Protein AF-A0A2G9NJS7-F1 (afdb_monomer)

Solvent-accessible surface area (backbone atoms only — not comparable to full-atom values): 5698 Å² total; per-residue (Å²): 132,55,72,66,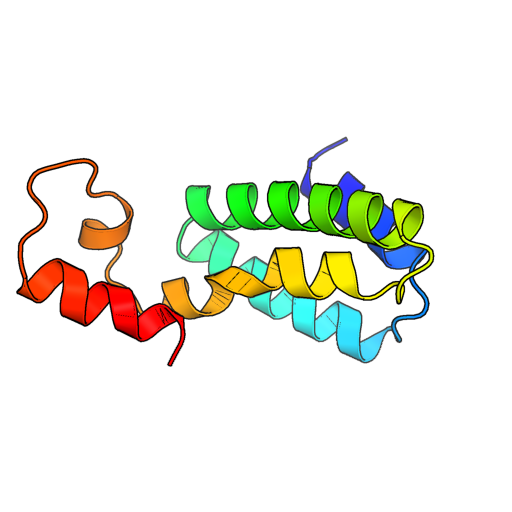56,54,49,52,56,61,50,69,78,25,95,63,55,68,70,62,49,54,51,51,52,54,53,46,50,54,32,40,76,67,39,52,71,60,34,56,48,20,51,54,41,9,55,52,30,32,54,54,20,56,76,68,76,46,66,72,54,36,21,60,52,29,46,49,67,63,60,38,46,73,78,44,59,60,77,64,72,72,50,88,70,89,79,49,74,65,55,51,59,55,56,59,52,29,84,107

Radius of gyration: 14.68 Å; Cα contacts (8 Å, |Δi|>4): 106; chains: 1; bounding box: 40×26×37 Å

pLDDT: mean 90.66, std 8.65, range [57.97, 98.19]

Structure (mmCIF, N/CA/C/O backbone):
data_AF-A0A2G9NJS7-F1
#
_entry.id   AF-A0A2G9NJS7-F1
#
loop_
_atom_site.group_PDB
_atom_site.id
_atom_site.type_symbol
_atom_site.label_atom_id
_atom_site.label_alt_id
_atom_site.label_comp_id
_atom_site.label_asym_id
_atom_site.label_entity_id
_atom_site.label_seq_id
_atom_site.pdbx_PDB_ins_code
_atom_site.Cartn_x
_atom_site.Cartn_y
_atom_site.Cartn_z
_atom_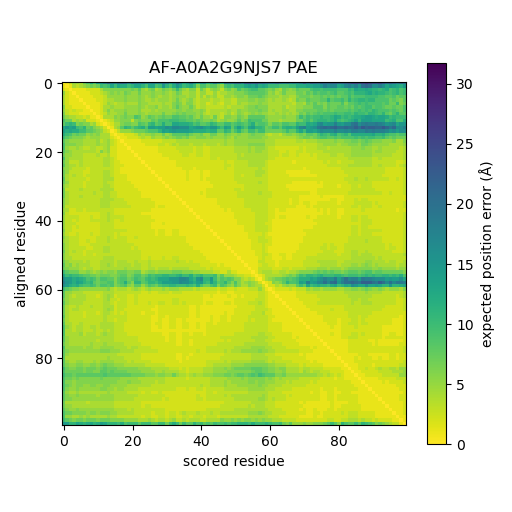site.occupancy
_atom_site.B_iso_or_equiv
_atom_site.auth_seq_id
_atom_site.auth_comp_id
_atom_site.auth_asym_id
_atom_site.auth_atom_id
_atom_site.pdbx_PDB_model_num
ATOM 1 N N . MET A 1 1 ? 21.246 -2.019 2.010 1.00 57.97 1 MET A N 1
ATOM 2 C CA . MET A 1 1 ? 20.364 -1.258 1.112 1.00 57.97 1 MET A CA 1
ATOM 3 C C . MET A 1 1 ? 18.976 -1.340 1.706 1.00 57.97 1 MET A C 1
ATOM 5 O O . MET A 1 1 ? 18.523 -2.451 1.978 1.00 57.97 1 MET A O 1
ATOM 9 N N . GLU A 1 2 ? 18.370 -0.205 2.027 1.00 81.25 2 GLU A N 1
ATOM 10 C CA . GLU A 1 2 ? 17.021 -0.171 2.600 1.00 81.25 2 GLU A CA 1
ATOM 11 C C . GLU A 1 2 ? 15.998 -0.699 1.582 1.00 81.25 2 GLU A C 1
ATOM 13 O O . GLU A 1 2 ? 16.190 -0.581 0.370 1.00 81.25 2 GLU A O 1
ATOM 18 N N . LEU A 1 3 ? 14.886 -1.282 2.046 1.00 77.06 3 LEU A N 1
ATOM 19 C CA . LEU A 1 3 ? 13.857 -1.851 1.160 1.00 77.06 3 LEU A CA 1
ATOM 20 C C . LEU A 1 3 ? 13.346 -0.820 0.134 1.00 77.06 3 LEU A C 1
ATOM 22 O O . LEU A 1 3 ? 13.109 -1.155 -1.025 1.00 77.06 3 LEU A O 1
ATOM 26 N N . LYS A 1 4 ? 13.260 0.449 0.542 1.00 76.88 4 LYS A N 1
ATOM 27 C CA . LYS A 1 4 ? 12.897 1.594 -0.302 1.00 76.88 4 LYS A CA 1
ATOM 28 C C . LYS A 1 4 ? 13.877 1.822 -1.457 1.00 76.88 4 LYS A C 1
ATOM 30 O O . LYS A 1 4 ? 13.452 2.096 -2.576 1.00 76.88 4 LYS A O 1
ATOM 35 N N . GLU A 1 5 ? 15.176 1.671 -1.217 1.00 81.81 5 GLU A N 1
ATOM 36 C CA . GLU A 1 5 ? 16.226 1.819 -2.235 1.00 81.81 5 GLU A CA 1
ATOM 37 C C . GLU A 1 5 ? 16.193 0.670 -3.256 1.00 81.81 5 GLU A C 1
ATOM 39 O O . GLU A 1 5 ? 16.340 0.901 -4.459 1.00 81.81 5 GLU A O 1
ATOM 44 N N . ILE A 1 6 ? 15.934 -0.560 -2.787 1.00 81.19 6 ILE A N 1
ATOM 45 C CA . ILE A 1 6 ? 15.750 -1.743 -3.648 1.00 81.19 6 ILE A CA 1
ATOM 46 C C . ILE A 1 6 ? 14.553 -1.533 -4.576 1.00 81.19 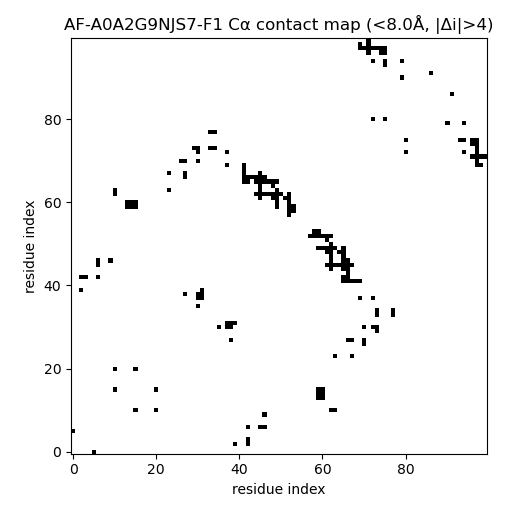6 ILE A C 1
ATOM 48 O O . ILE A 1 6 ? 14.640 -1.775 -5.778 1.00 81.19 6 ILE A O 1
ATOM 52 N N . VAL A 1 7 ? 13.441 -1.061 -4.016 1.00 82.62 7 VAL A N 1
ATOM 53 C CA . VAL A 1 7 ? 12.207 -0.763 -4.745 1.00 82.62 7 VAL A CA 1
ATOM 54 C C . VAL A 1 7 ? 12.451 0.341 -5.773 1.00 82.62 7 VAL A C 1
ATOM 56 O O . VAL A 1 7 ? 12.170 0.117 -6.945 1.00 82.62 7 VAL A O 1
ATOM 59 N N . ASN A 1 8 ? 13.035 1.479 -5.383 1.00 79.88 8 ASN A N 1
ATOM 60 C CA . ASN A 1 8 ? 13.388 2.564 -6.310 1.00 79.88 8 ASN A CA 1
ATOM 61 C C . ASN A 1 8 ? 14.201 2.054 -7.508 1.00 79.88 8 ASN A C 1
ATOM 63 O O . ASN A 1 8 ? 13.778 2.220 -8.652 1.00 79.88 8 ASN A O 1
ATOM 67 N N . SER A 1 9 ? 15.295 1.338 -7.241 1.00 80.19 9 SER A N 1
ATOM 68 C CA . SER A 1 9 ? 16.155 0.766 -8.285 1.00 80.19 9 SER A CA 1
ATOM 69 C C . SER A 1 9 ? 15.390 -0.213 -9.188 1.00 80.19 9 SER A C 1
ATOM 71 O O . SER A 1 9 ? 15.513 -0.182 -10.409 1.00 80.19 9 SER A O 1
ATOM 73 N N . ALA A 1 10 ? 14.528 -1.052 -8.605 1.00 77.38 10 ALA A N 1
ATOM 74 C CA . ALA A 1 10 ? 13.711 -2.003 -9.354 1.00 77.38 10 ALA A CA 1
ATOM 75 C C . ALA A 1 10 ? 12.677 -1.328 -10.276 1.00 77.38 10 ALA A C 1
ATOM 77 O O . ALA A 1 10 ? 12.297 -1.922 -11.289 1.00 77.38 10 ALA A O 1
ATOM 78 N N . PHE A 1 11 ? 12.214 -0.120 -9.939 1.00 76.50 11 PHE A N 1
ATOM 79 C CA . PHE A 1 11 ? 11.308 0.669 -10.778 1.00 76.50 11 PHE A CA 1
ATOM 80 C C . PHE A 1 11 ? 12.030 1.527 -11.813 1.00 76.50 11 PHE A C 1
ATOM 82 O O . PHE A 1 11 ? 11.429 1.826 -12.847 1.00 76.50 11 PHE A O 1
ATOM 89 N N . ASP A 1 12 ? 13.295 1.877 -11.597 1.00 73.94 12 ASP A N 1
ATOM 90 C CA . ASP A 1 12 ? 14.116 2.539 -12.615 1.00 73.94 12 ASP A CA 1
ATOM 91 C C . ASP A 1 12 ? 14.295 1.662 -13.863 1.00 73.94 12 ASP A C 1
ATOM 93 O O . ASP A 1 12 ? 14.268 2.172 -14.981 1.00 73.94 12 ASP A O 1
ATOM 97 N N . GLU A 1 13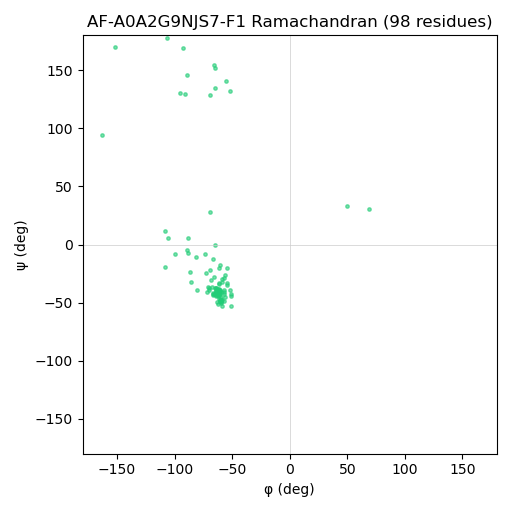 ? 14.355 0.340 -13.683 1.00 68.50 13 GLU A N 1
ATOM 98 C CA . GLU A 1 13 ? 14.412 -0.658 -14.763 1.00 68.50 13 GLU A CA 1
ATOM 99 C C . GLU A 1 13 ? 13.079 -0.857 -15.512 1.00 68.50 13 GLU A C 1
ATOM 101 O O . GLU A 1 13 ? 13.022 -1.596 -16.497 1.00 68.50 13 GLU A O 1
ATOM 106 N N . SER A 1 14 ? 11.979 -0.268 -15.036 1.00 66.00 14 SER A N 1
ATOM 107 C CA . SER A 1 14 ? 10.660 -0.414 -15.662 1.00 66.00 14 SER A CA 1
ATOM 108 C C . SER A 1 14 ? 10.428 0.669 -16.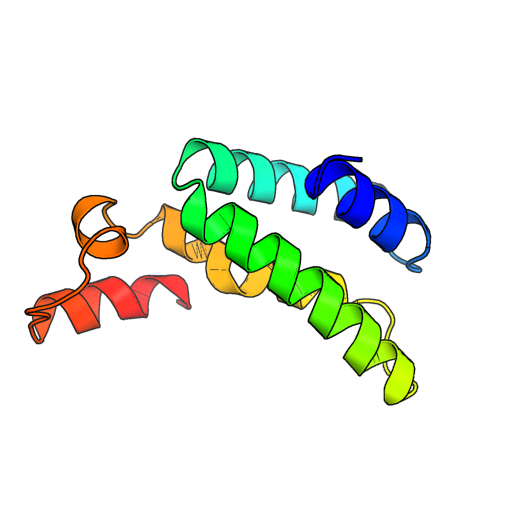722 1.00 66.00 14 SER A C 1
ATOM 110 O O . SER A 1 14 ? 10.841 1.813 -16.547 1.00 66.00 14 SER A O 1
ATOM 112 N N . ALA A 1 15 ? 9.709 0.345 -17.805 1.00 72.75 15 ALA A N 1
ATOM 113 C CA . ALA A 1 15 ? 9.328 1.281 -18.880 1.00 72.75 15 ALA A CA 1
ATOM 114 C C . ALA A 1 15 ? 8.291 2.353 -18.448 1.00 72.75 15 ALA A C 1
ATOM 116 O O . ALA A 1 15 ? 7.469 2.813 -19.240 1.00 72.75 15 ALA A O 1
ATOM 117 N N . VAL A 1 16 ? 8.286 2.709 -17.165 1.00 79.69 16 VAL A N 1
ATOM 118 C CA . VAL A 1 16 ? 7.397 3.680 -16.529 1.00 79.69 16 VAL A CA 1
ATOM 119 C C . VAL A 1 16 ? 8.061 5.045 -16.592 1.00 79.69 16 VAL A C 1
ATOM 121 O O . VAL A 1 16 ? 9.211 5.196 -16.176 1.00 79.69 16 VAL A O 1
ATOM 124 N N . ASP A 1 17 ? 7.330 6.048 -17.071 1.00 86.25 17 ASP A N 1
ATOM 125 C CA . ASP A 1 17 ? 7.838 7.411 -17.146 1.00 86.25 17 ASP A CA 1
ATOM 126 C C . ASP A 1 17 ? 8.094 8.009 -15.751 1.00 86.25 17 ASP A C 1
ATOM 128 O O . ASP A 1 17 ? 7.475 7.649 -14.742 1.00 86.25 17 ASP A O 1
ATOM 132 N N . ARG A 1 18 ? 9.012 8.974 -15.707 1.00 85.31 18 ARG A N 1
ATOM 133 C CA . ARG A 1 18 ? 9.435 9.632 -14.469 1.00 85.31 18 ARG A CA 1
ATOM 134 C C . ARG A 1 18 ? 8.272 10.275 -13.704 1.00 85.31 18 ARG A C 1
ATOM 136 O O . ARG A 1 18 ? 8.241 10.175 -12.481 1.00 85.31 18 ARG A O 1
ATOM 143 N N . SER A 1 19 ? 7.313 10.898 -14.393 1.00 89.81 19 SER A N 1
ATOM 144 C CA . SER A 1 19 ? 6.196 11.589 -13.732 1.00 89.81 19 SER A CA 1
ATOM 145 C C . SER A 1 19 ? 5.279 10.603 -13.012 1.00 89.81 19 SER A C 1
ATOM 147 O O . SER A 1 19 ? 4.862 10.848 -11.878 1.00 89.81 19 SER A O 1
ATOM 149 N N . THR A 1 20 ? 4.989 9.462 -13.638 1.00 87.94 20 THR A N 1
ATOM 150 C CA . THR A 1 20 ? 4.225 8.382 -13.002 1.00 87.94 20 THR A CA 1
ATOM 151 C C . THR A 1 20 ? 4.950 7.849 -11.768 1.00 87.94 20 THR A C 1
ATOM 153 O O . THR A 1 20 ? 4.330 7.679 -10.717 1.00 87.94 20 THR A O 1
ATOM 156 N N . ARG A 1 21 ? 6.269 7.648 -11.856 1.00 85.88 21 ARG A N 1
ATOM 157 C CA . ARG A 1 21 ? 7.096 7.177 -10.734 1.00 85.88 21 ARG A CA 1
ATOM 158 C C . ARG A 1 21 ? 7.061 8.143 -9.548 1.00 85.88 21 ARG A C 1
ATOM 160 O O . ARG A 1 21 ? 6.778 7.720 -8.431 1.00 85.88 21 ARG A O 1
ATOM 167 N N . GLU A 1 22 ? 7.267 9.436 -9.787 1.00 89.75 22 GLU A N 1
ATOM 168 C CA . GLU A 1 22 ? 7.218 10.474 -8.744 1.00 89.75 22 GLU A CA 1
ATOM 169 C C . GLU A 1 22 ? 5.863 10.490 -8.015 1.00 89.75 22 GLU A C 1
ATOM 171 O O . GLU A 1 22 ? 5.812 10.571 -6.783 1.00 89.75 22 GLU A O 1
ATOM 176 N N . LYS A 1 23 ? 4.755 10.329 -8.750 1.00 92.38 23 LYS A N 1
ATOM 177 C CA . LYS A 1 23 ? 3.410 10.224 -8.158 1.00 92.38 23 LYS A CA 1
ATOM 178 C C . LYS A 1 23 ? 3.262 8.978 -7.287 1.00 92.38 23 LYS A C 1
ATOM 180 O O . LYS A 1 23 ? 2.737 9.082 -6.180 1.00 92.38 23 LYS A O 1
ATOM 185 N N . VAL A 1 24 ? 3.737 7.822 -7.754 1.00 91.88 24 VAL A N 1
ATOM 186 C CA . VAL A 1 24 ? 3.696 6.565 -6.987 1.00 91.88 24 VAL A CA 1
ATOM 187 C C . VAL A 1 24 ? 4.465 6.711 -5.675 1.00 91.88 24 VAL A C 1
ATOM 189 O O . VAL A 1 24 ? 3.915 6.416 -4.618 1.00 91.88 24 VAL A O 1
ATOM 192 N N . PHE A 1 25 ? 5.692 7.234 -5.710 1.00 91.00 25 PHE A N 1
ATOM 193 C CA . PHE A 1 25 ? 6.487 7.411 -4.492 1.00 91.00 25 PHE A CA 1
ATOM 194 C C . PHE A 1 25 ? 5.927 8.481 -3.554 1.00 91.00 25 PHE A C 1
ATOM 196 O O . PHE A 1 25 ? 6.026 8.329 -2.340 1.00 91.00 25 PHE A O 1
ATOM 203 N N . THR A 1 26 ? 5.265 9.510 -4.085 1.00 94.81 26 THR A N 1
ATOM 204 C CA . THR A 1 26 ? 4.529 10.480 -3.259 1.00 94.81 26 THR A CA 1
ATOM 205 C C . THR A 1 26 ? 3.391 9.803 -2.491 1.00 94.81 26 THR A C 1
ATOM 207 O O . THR A 1 26 ? 3.200 10.060 -1.305 1.00 94.81 26 THR A O 1
ATOM 210 N N . LEU A 1 27 ? 2.632 8.919 -3.147 1.00 95.81 27 LEU A N 1
ATOM 211 C CA . LEU A 1 27 ? 1.564 8.155 -2.498 1.00 95.81 27 LEU A CA 1
ATOM 212 C C . LEU A 1 27 ? 2.122 7.172 -1.464 1.00 95.81 27 LEU A C 1
ATOM 214 O O . LEU A 1 27 ? 1.604 7.102 -0.352 1.00 95.81 27 LEU A O 1
ATOM 218 N N . LEU A 1 28 ? 3.204 6.468 -1.798 1.00 95.25 28 LEU A N 1
ATOM 219 C CA . LEU A 1 28 ? 3.885 5.572 -0.866 1.00 95.25 28 LEU A CA 1
ATOM 220 C C . LEU A 1 28 ? 4.423 6.305 0.362 1.00 95.25 28 LEU A C 1
ATOM 222 O O . LEU A 1 28 ? 4.282 5.780 1.457 1.00 95.25 28 LEU A O 1
ATOM 226 N N . GLY A 1 29 ? 4.961 7.519 0.209 1.00 95.31 29 GLY A N 1
ATOM 227 C CA . GLY A 1 29 ? 5.393 8.342 1.342 1.00 95.31 29 GLY A CA 1
ATOM 228 C C . GLY A 1 29 ? 4.241 8.680 2.292 1.00 95.31 29 GLY A C 1
ATOM 229 O O . GLY A 1 29 ? 4.385 8.570 3.503 1.00 95.31 29 GLY A O 1
ATOM 230 N N . ARG A 1 30 ? 3.049 8.976 1.757 1.00 97.06 30 ARG A N 1
ATOM 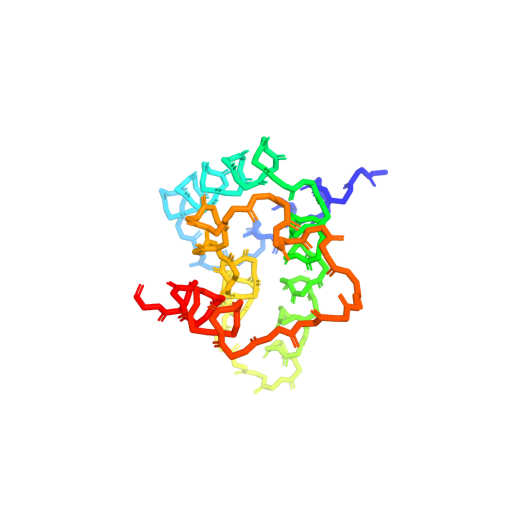231 C CA . ARG A 1 30 ? 1.850 9.177 2.593 1.00 97.06 30 ARG A CA 1
ATOM 232 C C . ARG A 1 30 ? 1.434 7.904 3.325 1.00 97.06 30 ARG A C 1
ATOM 234 O O . ARG A 1 30 ? 0.967 7.980 4.455 1.00 97.06 30 ARG A O 1
ATOM 241 N N . LEU A 1 31 ? 1.573 6.744 2.684 1.00 97.25 31 LEU A N 1
ATOM 242 C CA . LEU A 1 31 ? 1.290 5.457 3.317 1.00 97.25 31 LEU A CA 1
ATOM 243 C C . LEU A 1 31 ? 2.337 5.106 4.381 1.00 97.25 31 LEU A C 1
ATOM 245 O O . LEU A 1 31 ? 1.960 4.577 5.414 1.00 97.25 31 LEU A O 1
ATOM 249 N N . GLU A 1 32 ? 3.613 5.419 4.154 1.00 96.88 32 GLU A N 1
ATOM 250 C CA . GLU A 1 32 ? 4.718 5.263 5.113 1.00 96.88 32 GLU A CA 1
ATOM 251 C C . GLU A 1 32 ? 4.447 6.094 6.374 1.00 96.88 32 GLU A C 1
ATOM 253 O O . GLU A 1 32 ? 4.407 5.556 7.480 1.00 96.88 32 GLU A O 1
ATOM 258 N N . GLU A 1 33 ? 4.120 7.378 6.198 1.00 97.19 33 GLU A N 1
ATOM 259 C CA . GLU A 1 33 ? 3.721 8.270 7.291 1.00 97.19 33 GLU A CA 1
ATOM 260 C C . GLU A 1 33 ? 2.447 7.789 8.000 1.00 97.19 33 GLU A C 1
ATOM 262 O O . GLU A 1 33 ? 2.333 7.896 9.224 1.00 97.19 33 GLU A O 1
ATOM 267 N N . TYR A 1 34 ? 1.471 7.257 7.254 1.00 98.00 34 TYR A N 1
ATOM 268 C CA . TYR A 1 34 ? 0.188 6.834 7.810 1.00 98.00 34 TYR A CA 1
ATOM 269 C C . TYR A 1 34 ? 0.224 5.458 8.475 1.00 98.00 34 TYR A C 1
ATOM 271 O O . TYR A 1 34 ? -0.436 5.291 9.490 1.00 98.00 34 TYR A O 1
ATOM 279 N N . HIS A 1 35 ? 0.928 4.468 7.940 1.00 97.81 35 HIS A N 1
ATOM 280 C CA . HIS A 1 35 ? 0.963 3.113 8.483 1.00 97.81 35 HIS A CA 1
ATOM 281 C C . HIS A 1 35 ? 2.159 2.310 7.936 1.00 97.81 35 HIS A C 1
ATOM 283 O O . HIS A 1 35 ? 2.077 1.651 6.892 1.00 97.81 35 HIS A O 1
ATOM 289 N N . GLN A 1 36 ? 3.261 2.319 8.694 1.00 96.12 36 GLN A N 1
ATOM 290 C CA . GLN A 1 36 ? 4.542 1.694 8.339 1.00 96.12 36 GLN A CA 1
ATOM 291 C C . GLN A 1 36 ? 4.406 0.223 7.905 1.00 96.12 36 GLN A C 1
ATOM 293 O O . GLN A 1 36 ? 4.978 -0.182 6.894 1.00 96.12 36 GLN A O 1
ATOM 298 N N . LEU A 1 37 ? 3.609 -0.579 8.622 1.00 96.50 37 LEU A N 1
ATOM 299 C CA . LEU A 1 37 ? 3.458 -2.009 8.329 1.00 96.50 37 LEU A CA 1
ATOM 300 C C . LEU A 1 37 ? 2.825 -2.262 6.952 1.00 96.50 37 LEU A C 1
ATOM 302 O O . LEU A 1 37 ? 3.278 -3.137 6.210 1.00 96.50 37 LEU A O 1
ATOM 306 N N . THR A 1 38 ? 1.802 -1.485 6.578 1.00 97.12 38 THR A N 1
ATOM 307 C CA . THR A 1 38 ? 1.175 -1.597 5.248 1.00 97.12 38 THR A CA 1
ATOM 308 C C . THR A 1 38 ? 2.099 -1.077 4.156 1.00 97.12 38 THR A C 1
ATOM 310 O O . THR A 1 38 ? 2.145 -1.664 3.074 1.00 97.12 38 THR A O 1
ATOM 313 N N . TYR A 1 39 ? 2.866 -0.023 4.428 1.00 96.81 39 TYR A N 1
ATOM 314 C CA . TYR A 1 39 ? 3.880 0.466 3.500 1.00 96.81 39 TYR A CA 1
ATOM 315 C C . TYR A 1 39 ? 4.926 -0.612 3.183 1.00 96.81 39 TYR A C 1
ATOM 317 O O . TYR A 1 39 ? 5.115 -0.965 2.018 1.00 96.81 39 TYR A O 1
ATOM 325 N N . GLU A 1 40 ? 5.538 -1.221 4.200 1.00 96.00 40 GLU A N 1
ATOM 326 C CA . GLU A 1 40 ? 6.540 -2.271 3.996 1.00 96.00 40 GLU A CA 1
ATOM 327 C C . GLU A 1 40 ? 5.955 -3.516 3.319 1.00 96.00 40 GLU A C 1
ATOM 329 O O . GLU A 1 40 ? 6.606 -4.136 2.473 1.00 96.00 40 GLU A O 1
ATOM 334 N N . HIS A 1 41 ? 4.714 -3.882 3.660 1.00 96.69 41 HIS A N 1
ATOM 335 C CA . HIS A 1 41 ? 3.974 -4.929 2.960 1.00 96.69 41 HIS A CA 1
ATOM 336 C C . HIS A 1 41 ? 3.838 -4.609 1.468 1.00 96.69 41 HIS A C 1
ATOM 338 O O . HIS A 1 41 ? 4.186 -5.440 0.629 1.00 96.69 41 HIS A O 1
ATOM 344 N N . SER A 1 42 ? 3.414 -3.390 1.141 1.00 97.00 42 SER A N 1
ATOM 345 C CA . SER A 1 42 ? 3.225 -2.939 -0.238 1.00 97.00 42 SER A CA 1
ATOM 346 C C . SER A 1 42 ? 4.535 -2.962 -1.027 1.00 97.00 42 SER A C 1
ATOM 348 O O . SER A 1 42 ? 4.553 -3.412 -2.172 1.00 97.00 42 SER A O 1
ATOM 350 N N . LEU A 1 43 ? 5.658 -2.576 -0.408 1.00 95.56 43 LEU A N 1
ATOM 351 C CA . LEU A 1 43 ? 6.986 -2.679 -1.021 1.00 95.56 43 LEU A CA 1
ATOM 352 C C . LEU A 1 43 ? 7.355 -4.129 -1.371 1.00 95.56 43 LEU A C 1
ATOM 354 O O . LEU A 1 43 ? 7.764 -4.410 -2.501 1.00 95.56 43 LEU A O 1
ATOM 358 N N . ARG A 1 44 ? 7.173 -5.065 -0.429 1.00 96.06 44 ARG A N 1
ATOM 359 C CA . ARG A 1 44 ? 7.448 -6.497 -0.655 1.00 96.06 44 ARG A CA 1
ATOM 360 C C . ARG A 1 44 ? 6.549 -7.084 -1.747 1.00 96.06 44 ARG A C 1
ATOM 362 O O . ARG A 1 44 ? 7.044 -7.785 -2.628 1.00 96.06 44 ARG A O 1
ATOM 369 N N . VAL A 1 45 ? 5.250 -6.771 -1.722 1.00 96.25 45 VAL A N 1
ATOM 370 C CA . VAL A 1 45 ? 4.282 -7.219 -2.739 1.00 96.25 45 VAL A CA 1
ATOM 371 C C . VAL A 1 45 ? 4.615 -6.640 -4.113 1.00 96.25 45 VAL A C 1
ATOM 373 O O . VAL A 1 45 ? 4.532 -7.357 -5.109 1.00 96.25 45 VAL A O 1
ATOM 376 N N . GLY A 1 46 ? 5.048 -5.382 -4.187 1.00 93.56 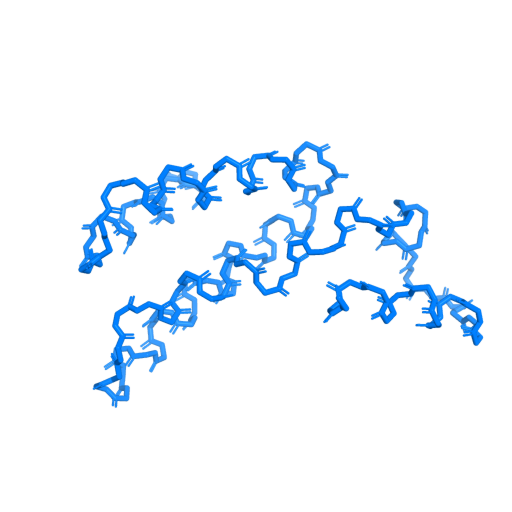46 GLY A N 1
ATOM 377 C CA . GLY A 1 46 ? 5.517 -4.754 -5.419 1.00 93.56 46 GLY A CA 1
ATOM 378 C C . GLY A 1 46 ? 6.702 -5.473 -6.054 1.00 93.56 46 GLY A C 1
ATOM 379 O O . GLY A 1 46 ? 6.669 -5.784 -7.246 1.00 93.56 46 GLY A O 1
ATOM 380 N N . LEU A 1 47 ? 7.728 -5.797 -5.262 1.00 92.56 47 LEU A N 1
ATOM 381 C CA . LEU A 1 47 ? 8.888 -6.553 -5.747 1.00 92.56 47 LEU A CA 1
ATOM 382 C C . LEU A 1 47 ? 8.481 -7.936 -6.266 1.00 92.56 47 LEU A C 1
ATOM 384 O O . LEU A 1 47 ? 8.820 -8.289 -7.394 1.00 92.56 47 LEU A O 1
ATOM 388 N N . LEU A 1 48 ? 7.677 -8.672 -5.495 1.00 94.31 48 LEU A N 1
ATOM 389 C CA . LEU A 1 48 ? 7.193 -9.990 -5.904 1.00 94.31 48 LEU A CA 1
ATOM 390 C C . LEU A 1 48 ? 6.339 -9.915 -7.181 1.00 94.31 48 LEU A C 1
ATOM 392 O O . LEU A 1 48 ? 6.501 -10.724 -8.092 1.00 94.31 48 LEU A O 1
ATOM 396 N N . SER A 1 49 ? 5.463 -8.914 -7.286 1.00 93.75 49 SER A N 1
ATOM 397 C CA . SER A 1 49 ? 4.605 -8.707 -8.460 1.00 93.75 49 SER A CA 1
ATOM 398 C C . SER A 1 49 ? 5.421 -8.390 -9.712 1.00 93.75 49 SER A C 1
ATOM 400 O O . SER A 1 49 ? 5.091 -8.872 -10.796 1.00 93.75 49 SER A O 1
ATOM 402 N N . LYS A 1 50 ? 6.511 -7.620 -9.577 1.00 90.50 50 LYS A N 1
ATOM 403 C CA . LYS A 1 50 ? 7.462 -7.364 -10.668 1.00 90.50 50 LYS A CA 1
ATOM 404 C C . LYS A 1 50 ? 8.071 -8.670 -11.176 1.00 90.50 50 LYS A C 1
ATOM 406 O O . LYS A 1 50 ? 8.070 -8.903 -12.385 1.00 90.50 50 LYS A O 1
ATOM 411 N N . ASP A 1 51 ? 8.567 -9.510 -10.273 1.00 91.31 51 ASP A N 1
ATOM 412 C CA . ASP A 1 51 ? 9.240 -10.760 -10.635 1.00 91.31 51 ASP A CA 1
ATOM 413 C C . ASP A 1 51 ? 8.262 -11.753 -11.280 1.00 91.31 51 ASP A C 1
ATOM 415 O O . ASP A 1 51 ? 8.551 -12.303 -12.343 1.00 91.31 51 ASP A O 1
ATOM 419 N N . ILE A 1 52 ? 7.049 -11.882 -10.733 1.00 92.56 52 ILE A N 1
ATOM 420 C CA . ILE A 1 52 ? 5.968 -12.679 -11.334 1.00 92.56 52 ILE A CA 1
ATOM 421 C C . ILE A 1 52 ? 5.590 -12.146 -12.726 1.00 92.56 52 ILE A C 1
ATOM 423 O O . ILE A 1 52 ? 5.394 -12.929 -13.658 1.00 92.56 52 ILE A O 1
ATOM 427 N N . GLY A 1 53 ? 5.488 -10.824 -12.887 1.00 90.44 53 GLY A N 1
ATOM 428 C CA . GLY A 1 53 ? 5.199 -10.188 -14.173 1.00 90.44 53 GLY A CA 1
ATOM 429 C C . GLY A 1 53 ? 6.262 -10.510 -15.225 1.00 90.44 53 GLY A C 1
ATOM 430 O O . GLY A 1 53 ? 5.920 -10.917 -16.337 1.00 90.44 53 GLY A O 1
ATOM 431 N N . ARG A 1 54 ? 7.546 -10.423 -14.843 1.00 88.00 54 ARG A N 1
ATOM 432 C CA . ARG A 1 54 ? 8.688 -10.808 -15.690 1.00 88.00 54 ARG A CA 1
ATOM 433 C C . ARG A 1 54 ? 8.615 -12.280 -16.098 1.00 88.00 54 ARG A C 1
ATOM 435 O O . ARG A 1 54 ? 8.737 -12.576 -17.282 1.00 88.00 54 ARG A O 1
ATOM 442 N N . MET A 1 55 ? 8.352 -13.188 -15.156 1.00 91.56 55 MET A N 1
ATOM 443 C CA . MET A 1 55 ? 8.239 -14.630 -15.434 1.00 91.56 55 MET A CA 1
ATOM 444 C C . MET A 1 55 ? 7.140 -14.964 -16.451 1.00 91.56 55 MET A C 1
ATOM 446 O O . MET A 1 55 ? 7.272 -15.919 -17.210 1.00 91.56 55 MET A O 1
ATOM 450 N N . GLN A 1 56 ? 6.057 -14.185 -16.482 1.00 90.75 56 GLN A N 1
ATOM 451 C CA . GLN A 1 56 ? 4.947 -14.388 -17.417 1.00 90.75 56 GLN A CA 1
ATOM 452 C C . GLN A 1 56 ? 5.125 -13.656 -18.759 1.00 90.75 56 GLN A C 1
ATOM 454 O O . GLN A 1 56 ? 4.187 -13.649 -19.555 1.00 90.75 56 GLN A O 1
ATOM 459 N N . ASN A 1 57 ? 6.274 -13.012 -19.013 1.00 83.50 57 ASN A N 1
ATOM 460 C CA . ASN A 1 57 ? 6.467 -12.074 -20.131 1.00 83.50 57 ASN A CA 1
ATOM 461 C C . ASN A 1 57 ? 5.346 -11.016 -20.212 1.00 83.50 57 ASN A C 1
ATOM 463 O O . ASN A 1 57 ? 4.935 -10.601 -21.297 1.00 83.50 57 ASN A O 1
ATOM 467 N N . LYS A 1 58 ? 4.805 -10.617 -19.055 1.00 75.31 58 LYS A N 1
ATOM 468 C CA . LYS A 1 58 ? 3.755 -9.602 -18.944 1.00 75.31 58 LYS A CA 1
ATOM 469 C C . LYS A 1 58 ? 4.354 -8.221 -18.716 1.00 75.31 58 LYS A C 1
ATOM 471 O O . LYS A 1 58 ? 5.547 -8.057 -18.472 1.00 75.31 58 LYS A O 1
ATOM 476 N N . GLU A 1 59 ? 3.488 -7.220 -18.827 1.00 70.31 59 GLU A N 1
ATOM 477 C CA . GLU A 1 59 ? 3.856 -5.812 -18.800 1.00 70.31 59 GLU A CA 1
ATOM 478 C C . GLU A 1 59 ? 4.654 -5.420 -17.540 1.00 70.31 59 GLU A C 1
ATOM 480 O O . GLU A 1 59 ? 4.351 -5.841 -16.419 1.00 70.31 59 GLU A O 1
ATOM 485 N N . HIS A 1 60 ? 5.654 -4.551 -17.717 1.00 73.38 60 HIS A N 1
ATOM 486 C CA . HIS A 1 60 ? 6.596 -4.125 -16.673 1.00 73.38 60 HIS A CA 1
ATOM 487 C C . HIS A 1 60 ? 5.964 -3.331 -15.512 1.00 73.38 60 HIS A C 1
ATOM 489 O O . HIS A 1 60 ? 6.671 -2.950 -14.579 1.00 73.38 60 HIS A O 1
ATOM 495 N N . ARG A 1 61 ? 4.649 -3.078 -15.538 1.00 84.88 61 ARG A N 1
ATOM 496 C CA . ARG A 1 61 ? 3.930 -2.314 -14.507 1.00 84.88 61 ARG A CA 1
ATOM 497 C C . ARG A 1 61 ? 3.401 -3.162 -13.357 1.00 84.88 61 ARG A C 1
ATOM 499 O O . ARG A 1 61 ? 2.920 -2.589 -12.386 1.00 84.88 61 ARG A O 1
ATOM 506 N N . ALA A 1 62 ? 3.525 -4.490 -13.403 1.00 89.50 62 ALA A N 1
ATOM 507 C CA . ALA A 1 62 ? 3.044 -5.367 -12.329 1.00 89.50 62 ALA A CA 1
ATOM 508 C C . ALA A 1 62 ? 3.567 -4.953 -10.939 1.00 89.50 62 ALA A C 1
ATOM 510 O O . ALA A 1 62 ? 2.812 -4.942 -9.969 1.00 89.50 62 ALA A O 1
ATOM 511 N N . GLY A 1 63 ? 4.829 -4.519 -10.852 1.00 90.19 63 GLY A N 1
ATOM 512 C CA . GLY A 1 63 ? 5.374 -3.990 -9.605 1.00 90.19 63 GLY A CA 1
ATOM 513 C C . GLY A 1 63 ? 4.663 -2.725 -9.117 1.00 90.19 63 GLY A C 1
ATOM 514 O O . GLY A 1 63 ? 4.425 -2.596 -7.919 1.00 90.19 63 GLY A O 1
ATOM 515 N N . LEU A 1 64 ? 4.278 -1.818 -10.026 1.00 90.44 64 LEU A N 1
ATOM 516 C CA . LEU A 1 64 ? 3.603 -0.565 -9.670 1.00 90.44 64 LEU A CA 1
ATOM 517 C C . LEU A 1 64 ? 2.232 -0.849 -9.068 1.00 90.44 64 LEU A C 1
ATOM 519 O O . LEU A 1 64 ? 1.845 -0.238 -8.076 1.00 90.44 64 LEU A O 1
ATOM 523 N N . TYR A 1 65 ? 1.507 -1.794 -9.664 1.00 90.62 65 TYR A N 1
ATOM 524 C CA . TYR A 1 65 ? 0.221 -2.231 -9.139 1.00 90.62 65 TYR A CA 1
ATOM 525 C C . TYR A 1 65 ? 0.389 -2.880 -7.768 1.00 90.62 65 TYR A C 1
ATOM 527 O O . TYR A 1 65 ? -0.373 -2.571 -6.861 1.00 90.62 65 TYR A O 1
ATOM 535 N N . GLY A 1 66 ? 1.433 -3.692 -7.583 1.00 94.00 66 GLY A N 1
ATOM 536 C CA . GLY A 1 66 ? 1.740 -4.302 -6.292 1.00 94.00 66 GLY A CA 1
ATOM 537 C C . GLY A 1 66 ? 2.044 -3.281 -5.189 1.00 94.00 66 GLY A C 1
ATOM 538 O O . GLY A 1 66 ? 1.517 -3.418 -4.090 1.00 94.00 66 GLY A O 1
ATOM 539 N N . VAL A 1 67 ? 2.823 -2.225 -5.463 1.00 94.50 67 VAL A N 1
ATOM 540 C CA . VAL A 1 67 ? 3.102 -1.194 -4.440 1.00 94.50 67 VAL A CA 1
ATOM 541 C C . VAL A 1 67 ? 1.901 -0.293 -4.141 1.00 94.50 67 VAL A C 1
ATOM 543 O O . VAL A 1 67 ? 1.824 0.270 -3.056 1.00 94.50 67 VAL A O 1
ATOM 546 N N . LEU A 1 68 ? 0.953 -0.150 -5.070 1.00 95.12 68 LEU A N 1
ATOM 547 C CA . LEU A 1 68 ? -0.227 0.701 -4.885 1.00 95.12 68 LEU A CA 1
ATOM 548 C C . LEU A 1 68 ? -1.494 -0.054 -4.475 1.00 95.12 68 LEU A C 1
ATOM 550 O O . LEU A 1 68 ? -2.482 0.604 -4.159 1.00 95.12 68 LEU A O 1
ATOM 554 N N . HIS A 1 69 ? -1.492 -1.391 -4.472 1.00 96.44 69 HIS A N 1
ATOM 555 C CA . HIS A 1 69 ? -2.714 -2.191 -4.305 1.00 96.44 69 HIS A CA 1
ATOM 556 C C . HIS A 1 69 ? -3.503 -1.837 -3.035 1.00 96.44 69 HIS A C 1
ATOM 558 O O . HIS A 1 69 ? -4.729 -1.863 -3.041 1.00 96.44 69 HIS A O 1
ATOM 564 N N . ASP A 1 70 ? -2.784 -1.449 -1.982 1.00 97.62 70 ASP A N 1
ATOM 565 C CA . ASP A 1 70 ? -3.309 -1.169 -0.650 1.00 97.62 70 ASP A CA 1
ATOM 566 C C . ASP A 1 70 ? -3.316 0.329 -0.296 1.00 97.62 70 ASP A C 1
ATOM 568 O O . ASP A 1 70 ? -3.550 0.697 0.856 1.00 97.62 70 ASP A O 1
ATOM 572 N N . ILE A 1 71 ? -3.086 1.232 -1.260 1.00 97.62 71 ILE A N 1
ATOM 573 C CA . ILE A 1 71 ? -2.946 2.673 -0.979 1.00 97.62 71 ILE A CA 1
ATOM 574 C C . ILE A 1 71 ? -4.185 3.282 -0.302 1.00 97.62 71 ILE A C 1
ATOM 576 O O . ILE A 1 71 ? -4.078 4.215 0.497 1.00 97.62 71 ILE A O 1
ATOM 580 N N . GLY A 1 72 ? -5.372 2.733 -0.573 1.00 97.56 72 GLY A N 1
ATOM 581 C CA . GLY A 1 72 ? -6.618 3.179 0.043 1.00 97.56 72 GLY A CA 1
ATOM 582 C C . GLY A 1 72 ? -6.700 2.916 1.548 1.00 97.56 72 GLY A C 1
ATOM 583 O O . GLY A 1 72 ? -7.541 3.526 2.209 1.00 97.56 72 GLY A O 1
ATOM 584 N N . LYS A 1 73 ? -5.794 2.109 2.124 1.00 98.19 73 LYS A N 1
ATOM 585 C CA . LYS A 1 73 ? -5.697 1.905 3.579 1.00 98.19 73 LYS A CA 1
ATOM 586 C C . LYS A 1 73 ? -5.391 3.191 4.350 1.00 98.19 73 LYS A C 1
ATOM 588 O O . LYS A 1 73 ? -5.726 3.264 5.523 1.00 98.19 73 LYS A O 1
ATOM 593 N N . ILE A 1 74 ? -4.902 4.246 3.689 1.00 97.25 74 ILE A N 1
ATOM 594 C CA . ILE A 1 74 ? -4.789 5.601 4.271 1.00 97.25 74 ILE A CA 1
ATOM 595 C C . ILE A 1 74 ? -6.143 6.134 4.785 1.00 97.25 74 ILE A C 1
ATOM 597 O O . ILE A 1 74 ? -6.185 6.976 5.680 1.00 97.25 74 ILE A O 1
ATOM 601 N N . LYS A 1 75 ? -7.266 5.663 4.230 1.00 96.56 75 LYS A N 1
ATOM 602 C CA . LYS A 1 75 ? -8.618 6.064 4.651 1.00 96.56 75 LYS A CA 1
ATOM 603 C C . LYS A 1 75 ? -9.182 5.203 5.789 1.00 96.56 75 LYS A C 1
ATOM 605 O O . LYS A 1 75 ? -10.268 5.502 6.277 1.00 96.56 75 LYS A O 1
ATOM 610 N N . ILE A 1 76 ? -8.493 4.131 6.178 1.00 98.00 76 ILE A N 1
ATOM 611 C CA . ILE A 1 76 ? -8.955 3.183 7.195 1.00 98.00 76 ILE A CA 1
ATOM 612 C C . ILE A 1 76 ? -8.361 3.580 8.546 1.00 98.00 76 ILE A C 1
ATOM 614 O O . ILE A 1 76 ? -7.148 3.756 8.612 1.00 98.00 76 ILE A O 1
ATOM 618 N N . PRO A 1 77 ? -9.158 3.693 9.627 1.00 97.75 77 PRO A N 1
ATOM 619 C CA . PRO A 1 77 ? -8.638 4.056 10.943 1.00 97.75 77 PRO A CA 1
ATOM 620 C C . PRO A 1 77 ? -7.461 3.170 11.367 1.00 97.75 77 PRO A C 1
ATOM 622 O O . PRO A 1 77 ? -7.567 1.945 11.317 1.00 97.75 77 PRO A O 1
ATOM 625 N N . ARG A 1 78 ? -6.363 3.774 11.849 1.00 96.50 78 ARG A N 1
ATOM 626 C CA . ARG A 1 78 ? -5.180 3.028 12.328 1.00 96.50 78 ARG A CA 1
ATOM 627 C C . ARG A 1 78 ? -5.528 1.938 13.335 1.00 96.50 78 ARG A C 1
ATOM 629 O O . ARG A 1 78 ? -5.064 0.822 13.187 1.00 96.50 78 ARG A O 1
ATOM 636 N N . SER A 1 79 ? -6.419 2.221 14.287 1.00 96.25 79 SER A N 1
ATOM 637 C CA . SER A 1 79 ? -6.857 1.234 15.282 1.00 96.25 79 SER A CA 1
ATOM 638 C C . SER A 1 79 ? -7.453 -0.032 14.664 1.00 96.25 79 SER A C 1
ATOM 640 O O . SER A 1 79 ? -7.382 -1.090 15.273 1.00 96.25 79 SER A O 1
ATOM 642 N N . LEU A 1 80 ? -8.048 0.076 13.472 1.00 97.75 80 LEU A N 1
ATOM 643 C CA . LEU A 1 80 ? -8.569 -1.056 12.717 1.00 97.75 80 LEU A CA 1
ATOM 644 C C . LEU A 1 80 ? -7.483 -1.725 11.855 1.00 97.75 80 LEU A C 1
ATOM 646 O O . LEU A 1 80 ? -7.521 -2.937 11.675 1.00 97.75 80 LEU A O 1
ATOM 650 N N . LEU A 1 81 ? -6.503 -0.969 11.346 1.00 97.31 81 LEU A N 1
ATOM 651 C CA . LEU A 1 81 ? -5.336 -1.532 10.648 1.00 97.31 81 LEU A CA 1
ATOM 652 C C . LEU A 1 81 ? -4.415 -2.330 11.584 1.00 97.31 81 LEU A C 1
ATOM 654 O O . LEU A 1 81 ? -3.879 -3.356 11.171 1.00 97.31 81 LEU A O 1
ATOM 658 N N . ASP A 1 82 ? -4.260 -1.867 12.825 1.00 96.81 82 ASP A N 1
ATOM 659 C CA . ASP A 1 82 ? -3.447 -2.493 13.874 1.00 96.81 82 ASP A CA 1
ATOM 660 C C . ASP A 1 82 ? -4.177 -3.653 14.577 1.00 96.81 82 ASP A C 1
ATOM 662 O O . ASP A 1 82 ? -3.577 -4.402 15.351 1.00 96.81 82 ASP A O 1
ATOM 666 N N . LYS A 1 83 ? -5.483 -3.813 14.330 1.00 96.56 83 LYS A N 1
ATOM 667 C CA . LYS A 1 83 ? -6.299 -4.873 14.927 1.00 96.56 83 LYS A CA 1
ATOM 668 C C . LYS A 1 83 ? -5.880 -6.232 14.361 1.00 96.56 83 LYS A C 1
ATOM 670 O O . LYS A 1 83 ? -5.817 -6.417 13.150 1.00 96.56 83 LYS A O 1
ATOM 675 N N . THR A 1 84 ? -5.613 -7.202 15.234 1.00 95.00 84 THR A N 1
ATOM 676 C CA . THR A 1 84 ? -5.175 -8.557 14.843 1.00 95.00 84 THR A CA 1
ATOM 677 C C . THR A 1 84 ? -6.242 -9.630 15.053 1.00 95.00 84 THR A C 1
ATOM 679 O O . THR A 1 84 ? -6.167 -10.692 14.440 1.00 95.00 84 THR A O 1
ATOM 682 N N . GLU A 1 85 ? -7.251 -9.363 15.882 1.00 95.69 85 GLU A N 1
ATOM 683 C CA . GLU A 1 85 ? -8.326 -10.298 16.218 1.00 95.69 85 GLU A CA 1
ATOM 684 C C . GLU A 1 85 ? -9.627 -9.569 16.586 1.00 95.69 85 GLU A C 1
ATOM 686 O O . GLU A 1 85 ? -9.650 -8.350 16.751 1.00 95.69 85 GLU A O 1
ATOM 691 N N . GLY A 1 86 ? -10.727 -10.319 16.718 1.00 95.00 86 GLY A N 1
ATOM 692 C CA . GLY A 1 86 ? -12.010 -9.783 17.190 1.00 95.00 86 GLY A CA 1
ATOM 693 C C . GLY A 1 86 ? -12.695 -8.814 16.223 1.00 95.00 86 GLY A C 1
ATOM 694 O O . GLY A 1 86 ? -13.348 -7.876 16.674 1.00 95.00 86 GLY A O 1
ATOM 695 N N . PHE A 1 87 ? -12.503 -8.989 14.913 1.00 97.06 87 PHE A N 1
ATOM 696 C CA . PHE A 1 87 ? -13.190 -8.207 13.881 1.00 97.06 87 PHE A CA 1
ATOM 697 C C . PHE A 1 87 ? -14.698 -8.469 13.904 1.00 97.06 87 PHE A C 1
ATOM 699 O O . PHE A 1 87 ? -15.116 -9.628 13.958 1.00 97.06 87 PHE A O 1
ATOM 706 N N . ASP A 1 88 ? -15.493 -7.404 13.831 1.00 97.75 88 ASP A N 1
ATOM 707 C CA . ASP A 1 88 ? -16.946 -7.480 13.668 1.00 97.75 88 ASP A CA 1
ATOM 708 C C . ASP A 1 88 ? -17.399 -7.087 12.247 1.00 97.75 88 ASP A C 1
ATOM 710 O O . ASP A 1 88 ? -16.597 -6.731 11.378 1.00 97.75 88 ASP A O 1
ATOM 714 N N . ASP A 1 89 ? -18.704 -7.175 11.985 1.00 98.12 89 ASP A N 1
ATOM 715 C CA . ASP A 1 89 ? -19.265 -6.846 10.671 1.00 98.12 89 ASP A CA 1
ATOM 716 C C . ASP A 1 89 ? -19.024 -5.378 10.282 1.00 98.12 89 ASP A C 1
ATOM 718 O O . ASP A 1 89 ? -18.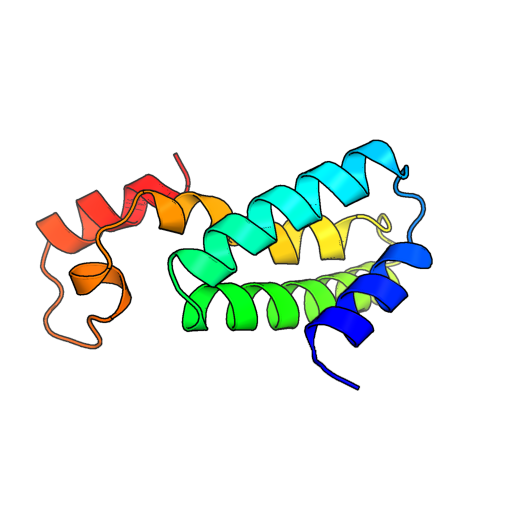802 -5.070 9.110 1.00 98.12 89 ASP A O 1
ATOM 722 N N . ASN A 1 90 ? -19.018 -4.461 11.254 1.00 97.75 90 ASN A N 1
ATOM 723 C CA . ASN A 1 90 ? -18.778 -3.042 11.009 1.00 97.75 90 ASN A CA 1
ATOM 724 C C . ASN A 1 90 ? -17.306 -2.776 10.657 1.00 97.75 90 ASN A C 1
ATOM 726 O O . ASN A 1 90 ? -17.025 -2.030 9.718 1.00 97.75 90 ASN A O 1
ATOM 730 N N . ASP A 1 91 ? -16.368 -3.427 11.344 1.00 97.81 91 ASP A N 1
ATOM 731 C CA . ASP A 1 91 ? -14.944 -3.407 11.010 1.00 97.81 91 ASP A CA 1
ATOM 732 C C . ASP A 1 91 ? -14.705 -3.868 9.569 1.00 97.81 91 ASP A C 1
ATOM 734 O O . ASP A 1 91 ? -13.960 -3.236 8.816 1.00 97.81 91 ASP A O 1
ATOM 738 N N . ILE A 1 92 ? -15.362 -4.958 9.165 1.00 96.19 92 ILE A N 1
ATOM 739 C CA . ILE A 1 92 ? -15.262 -5.500 7.808 1.00 96.19 92 ILE A CA 1
ATOM 740 C C . ILE A 1 92 ? -15.823 -4.502 6.786 1.00 96.19 92 ILE A C 1
ATOM 742 O O . ILE A 1 92 ? -15.200 -4.280 5.743 1.00 96.19 92 ILE A O 1
ATOM 746 N N . GLU A 1 93 ? -16.966 -3.870 7.066 1.00 97.50 93 GLU A N 1
ATOM 747 C CA . GLU A 1 93 ? -17.552 -2.858 6.180 1.00 97.50 93 GLU A CA 1
ATOM 748 C C . GLU A 1 93 ? -16.672 -1.611 6.033 1.00 97.50 93 GLU A C 1
ATOM 750 O O . GLU A 1 93 ? -16.496 -1.114 4.914 1.00 97.50 93 GLU A O 1
ATOM 755 N N . ILE A 1 94 ? -16.056 -1.144 7.123 1.00 97.81 94 ILE A N 1
ATOM 756 C CA . ILE A 1 94 ? -15.070 -0.057 7.078 1.00 97.81 94 ILE A CA 1
ATOM 757 C C . ILE A 1 94 ? -13.862 -0.498 6.250 1.00 97.81 94 ILE A C 1
ATOM 759 O O . ILE A 1 94 ? -13.472 0.213 5.321 1.00 97.81 94 ILE A O 1
ATOM 763 N N . MET A 1 95 ? -13.303 -1.684 6.526 1.00 97.25 95 MET A N 1
ATOM 764 C CA . MET A 1 95 ? -12.122 -2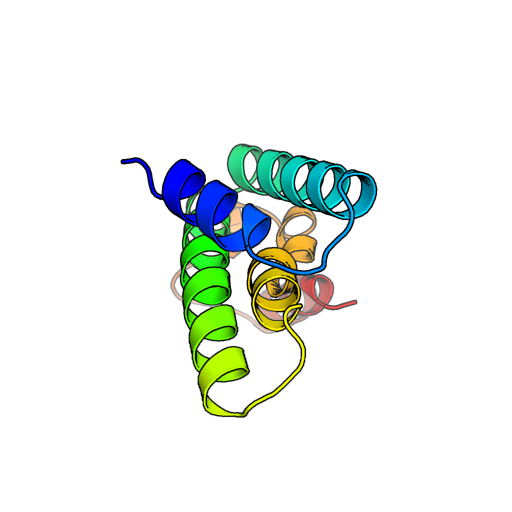.202 5.835 1.00 97.25 95 MET A CA 1
ATOM 765 C C . MET A 1 95 ? -12.355 -2.281 4.327 1.00 97.25 95 MET A C 1
ATOM 767 O O . MET A 1 95 ? -11.499 -1.837 3.569 1.00 97.25 95 MET A O 1
ATOM 771 N N . LYS A 1 96 ? -13.522 -2.740 3.855 1.00 96.31 96 LYS A N 1
ATOM 772 C CA . LYS A 1 96 ? -13.879 -2.769 2.418 1.00 96.31 96 LYS A CA 1
ATOM 773 C C . LYS A 1 96 ? -13.750 -1.408 1.721 1.00 96.31 96 LYS A C 1
ATOM 775 O O . LYS A 1 96 ? -13.639 -1.370 0.499 1.00 96.31 96 LYS A O 1
ATOM 780 N N . GLY A 1 97 ? -13.749 -0.299 2.459 1.00 95.94 97 GLY A N 1
ATOM 781 C CA . GLY A 1 97 ? -13.518 1.041 1.925 1.00 95.94 97 GLY A CA 1
ATOM 782 C C . GLY A 1 97 ? -12.146 1.253 1.272 1.00 95.94 97 GLY A C 1
ATOM 783 O O . GLY A 1 97 ? -12.024 2.163 0.457 1.00 95.94 97 GLY A O 1
ATOM 784 N N . HIS A 1 98 ? -11.129 0.430 1.564 1.00 96.56 98 HIS A N 1
ATOM 785 C CA . HIS A 1 98 ? -9.778 0.624 1.008 1.00 96.56 98 HIS A CA 1
ATOM 786 C C . HIS A 1 98 ? -9.669 0.357 -0.503 1.00 96.56 98 HIS A C 1
ATOM 788 O O . HIS A 1 98 ? -8.754 0.876 -1.136 1.00 96.56 98 HIS A O 1
ATOM 794 N N . VAL A 1 99 ? -10.591 -0.420 -1.084 1.00 93.88 99 VAL A N 1
ATOM 795 C CA . VAL A 1 99 ? -10.617 -0.752 -2.527 1.00 93.88 99 VAL A CA 1
ATOM 796 C C . VAL A 1 99 ? -11.711 -0.015 -3.305 1.00 93.88 99 VAL A C 1
ATOM 798 O O . VAL A 1 99 ? -11.926 -0.316 -4.478 1.00 93.88 99 VAL A O 1
ATOM 801 N N . LYS A 1 100 ? -12.434 0.905 -2.655 1.00 78.19 100 LYS A N 1
ATOM 802 C CA . LYS A 1 100 ? -13.526 1.679 -3.263 1.00 78.19 100 LYS A CA 1
ATOM 803 C C . LYS A 1 100 ? -13.046 3.006 -3.849 1.00 78.19 100 LYS A C 1
ATOM 805 O O . LYS A 1 100 ? -12.142 3.649 -3.259 1.00 78.19 100 LYS A O 1
#

Mean predicted aligned error: 3.98 Å

Foldseek 3Di:
DDLVVVLVVLCVPAPDDPVLVVVLVVLLVLCCVQPVVLSVQLSVQLVVLQVVCVVVVHHNCRSSCSNCVQSLCSQADVVLVPDDDDDDPVSVVSSVRRRD

Sequence (100 aa):
MELKEIVNSAFDESAVDRSTREKVFTLLGRLEEYHQLTYEHSLRVGLLSKDIGRMQNKEHRAGLYGVLHDIGKIKIPRSLLDKTEGFDDNDIEIMKGHVK

Nearest PDB structures (foldseek):
  8k05-assembly1_A  TM=4.445E-01  e=7.238E+00  Arabidopsis thaliana
  6qd5-assembly1_A  TM=3.616E-01  e=6.862E+00  Homo sapiens

Secondary structure (DSSP, 8-state):
--HHHHHHHHHHTSS--HHHHHHHHHHHHHHHHH-HHHHHHHHHHHHHHHHHHHHTT--TTHHHHHHHTTGGGGGS-HHHHS--S---HHHHHHHGGGG-